Protein AF-A0A2A2ASP3-F1 (afdb_monomer_lite)

Structure (mmCIF, N/CA/C/O backbone):
data_AF-A0A2A2ASP3-F1
#
_entry.id   AF-A0A2A2ASP3-F1
#
loop_
_atom_site.group_PDB
_atom_site.id
_atom_site.type_symbol
_atom_site.label_atom_id
_atom_site.label_alt_id
_atom_site.label_comp_id
_atom_site.label_asym_id
_atom_site.label_entity_id
_atom_site.label_seq_id
_atom_site.pdbx_PDB_ins_code
_atom_site.Cartn_x
_atom_site.Cartn_y
_atom_site.Cartn_z
_atom_site.occupancy
_atom_site.B_iso_or_equiv
_atom_site.auth_seq_id
_atom_site.auth_comp_id
_atom_site.auth_asym_id
_atom_site.auth_atom_id
_atom_site.pdbx_PDB_model_num
ATOM 1 N N . MET A 1 1 ? -16.559 -3.561 11.260 1.00 46.28 1 MET A N 1
ATOM 2 C CA . MET A 1 1 ? -15.173 -3.789 10.802 1.00 46.28 1 MET A CA 1
ATOM 3 C C . MET A 1 1 ? -14.467 -2.450 10.794 1.00 46.28 1 MET A C 1
ATOM 5 O O . MET A 1 1 ? -15.066 -1.492 10.320 1.00 46.28 1 MET A O 1
ATOM 9 N N . LYS A 1 2 ? -13.283 -2.361 11.409 1.00 53.34 2 LYS A N 1
ATOM 10 C CA . LYS A 1 2 ? -12.499 -1.123 11.461 1.00 53.34 2 LYS A CA 1
ATOM 11 C C . LYS A 1 2 ? -11.585 -1.102 10.245 1.00 53.34 2 LYS A C 1
ATOM 13 O O . LYS A 1 2 ? -10.813 -2.040 10.085 1.00 53.34 2 LYS A O 1
ATOM 18 N N . SER A 1 3 ? -11.682 -0.073 9.404 1.00 61.38 3 SER A N 1
ATOM 19 C CA . SER A 1 3 ? -10.755 0.072 8.277 1.00 61.38 3 SER A CA 1
ATOM 20 C C . SER A 1 3 ? -9.310 0.152 8.781 1.00 61.38 3 SER A C 1
ATOM 22 O O . SER A 1 3 ? -9.066 0.446 9.954 1.00 61.38 3 SER A O 1
ATOM 24 N N . LEU A 1 4 ? -8.336 -0.060 7.894 1.00 65.38 4 LEU A N 1
ATOM 25 C CA . LEU A 1 4 ? -6.901 0.030 8.205 1.00 65.38 4 LEU A CA 1
ATOM 26 C C . LEU A 1 4 ? -6.542 1.343 8.940 1.00 65.38 4 LEU A C 1
ATOM 28 O O . LEU A 1 4 ? -5.643 1.357 9.774 1.00 65.38 4 LEU A O 1
ATOM 32 N N . ALA A 1 5 ? -7.321 2.410 8.722 1.00 58.41 5 ALA A N 1
ATOM 33 C CA . ALA A 1 5 ? -7.188 3.675 9.441 1.00 58.41 5 ALA A CA 1
ATOM 34 C C . ALA A 1 5 ? -7.870 3.813 10.779 1.00 58.41 5 ALA A C 1
ATOM 36 O O . ALA A 1 5 ? -7.476 4.638 11.597 1.00 58.41 5 ALA A O 1
ATOM 37 N N . GLN A 1 6 ? -8.891 3.011 11.004 1.00 64.31 6 GLN A N 1
ATOM 38 C CA . GLN A 1 6 ? -9.532 2.906 12.298 1.00 64.31 6 GLN A CA 1
ATOM 39 C C . GLN A 1 6 ? -8.794 1.903 13.193 1.00 64.31 6 GLN A C 1
ATOM 41 O O . GLN A 1 6 ? -9.167 1.743 14.357 1.00 64.31 6 GLN A O 1
ATOM 46 N N . ASN A 1 7 ? -7.759 1.224 12.677 1.00 69.44 7 ASN A N 1
ATOM 47 C CA . ASN A 1 7 ? -6.887 0.397 13.492 1.00 69.44 7 ASN A CA 1
ATOM 48 C C . ASN A 1 7 ? -5.971 1.293 14.355 1.00 69.44 7 ASN A C 1
ATOM 50 O O . ASN A 1 7 ? -5.144 2.013 13.794 1.00 69.44 7 ASN A O 1
ATOM 54 N N . PRO A 1 8 ? -6.054 1.223 15.699 1.00 69.44 8 PRO A N 1
ATOM 55 C CA . PRO A 1 8 ? -5.263 2.068 16.601 1.00 69.44 8 PRO A CA 1
ATOM 56 C C . PRO A 1 8 ? -3.745 1.948 16.411 1.00 69.44 8 PRO A C 1
ATOM 58 O O . PRO A 1 8 ? -3.009 2.884 16.703 1.00 69.44 8 PRO A O 1
ATOM 61 N N . GLN A 1 9 ? -3.271 0.800 15.916 1.00 70.50 9 GLN A N 1
ATOM 62 C CA . GLN A 1 9 ? -1.854 0.541 15.668 1.00 70.50 9 GLN A CA 1
ATOM 63 C C . GLN A 1 9 ? -1.315 1.353 14.483 1.00 70.50 9 GLN A C 1
ATOM 65 O O . GLN A 1 9 ? -0.133 1.677 14.452 1.00 70.50 9 GLN A O 1
ATOM 70 N N . PHE A 1 10 ? -2.173 1.663 13.507 1.00 69.38 10 PHE A N 1
ATOM 71 C CA . PHE A 1 10 ? -1.809 2.342 12.260 1.00 69.38 10 PHE A CA 1
ATOM 72 C C . PHE A 1 10 ? -2.434 3.738 12.140 1.00 69.38 10 PHE A C 1
ATOM 74 O O . PHE A 1 10 ? -2.041 4.515 11.271 1.00 69.38 10 PHE A O 1
ATOM 81 N N . SER A 1 11 ? -3.361 4.102 13.033 1.00 65.88 11 SER A N 1
ATOM 82 C CA . SER A 1 11 ? -4.061 5.390 13.011 1.00 65.88 11 SER A CA 1
ATOM 83 C C . SER A 1 11 ? -3.119 6.586 13.157 1.00 65.88 11 SER A C 1
ATOM 85 O O . SER A 1 11 ? -3.388 7.641 12.595 1.00 65.88 11 SER A O 1
ATOM 87 N N . CYS A 1 12 ? -1.985 6.434 13.852 1.00 63.00 12 CYS A N 1
ATOM 88 C CA . CYS A 1 12 ? -0.964 7.484 13.969 1.00 63.00 12 CYS A CA 1
ATOM 89 C C . CYS A 1 12 ? -0.263 7.810 12.636 1.00 63.00 12 CYS A C 1
ATOM 91 O O . CYS A 1 12 ? 0.252 8.915 12.455 1.00 63.00 12 CYS A O 1
ATOM 93 N N . CYS A 1 13 ? -0.273 6.871 11.689 1.00 59.72 13 CYS A N 1
ATOM 94 C CA . CYS A 1 13 ? 0.401 6.992 10.400 1.00 59.72 13 CYS A CA 1
ATOM 95 C C . CYS A 1 13 ? -0.506 7.527 9.288 1.00 59.72 13 CYS A C 1
ATOM 97 O O . CYS A 1 13 ? -0.043 7.819 8.183 1.00 59.72 13 CYS A O 1
ATOM 99 N N . ILE A 1 14 ? -1.801 7.664 9.567 1.00 60.12 14 ILE A N 1
ATOM 100 C CA . ILE A 1 14 ? -2.789 8.131 8.605 1.00 60.12 14 ILE A CA 1
ATOM 101 C C . ILE A 1 14 ? -3.110 9.572 8.931 1.00 60.12 14 ILE A C 1
ATOM 103 O O . ILE A 1 14 ? -3.889 9.892 9.821 1.00 60.12 14 ILE A O 1
ATOM 107 N N . LYS A 1 15 ? -2.438 10.463 8.208 1.00 54.16 15 LYS A N 1
ATOM 108 C CA . LYS A 1 15 ? -2.620 11.899 8.367 1.00 54.16 15 LYS A CA 1
ATOM 109 C C . LYS A 1 15 ? -3.721 12.364 7.424 1.00 54.16 15 LYS A C 1
ATOM 111 O O . LYS A 1 15 ? -3.567 12.315 6.204 1.00 54.16 15 LYS A O 1
ATOM 116 N N . GLU A 1 16 ? -4.818 12.845 7.995 1.00 46.91 16 GLU A N 1
ATOM 117 C CA . GLU A 1 16 ? -5.886 13.499 7.243 1.00 46.91 16 GLU A CA 1
ATOM 118 C C . GLU A 1 16 ? -5.304 14.675 6.432 1.00 46.91 16 GLU A C 1
ATOM 120 O O . GLU A 1 16 ? -4.492 15.458 6.928 1.00 46.91 16 GLU A O 1
ATOM 125 N N . GLY A 1 17 ? -5.612 14.743 5.135 1.00 44.62 17 GLY A N 1
ATOM 126 C CA . GLY A 1 17 ? -5.111 15.791 4.232 1.00 44.62 17 GLY A CA 1
ATOM 127 C C . GLY A 1 17 ? -3.631 15.698 3.811 1.00 44.62 17 GLY A C 1
ATOM 128 O O . GLY A 1 17 ? -3.259 16.314 2.813 1.00 44.62 17 GLY A O 1
ATOM 129 N N . LYS A 1 18 ? -2.785 14.896 4.477 1.00 47.22 18 LYS A N 1
ATOM 130 C CA . LYS A 1 18 ? -1.396 14.634 4.050 1.00 47.22 18 LYS A CA 1
ATOM 131 C C . LYS A 1 18 ? -1.325 13.338 3.262 1.00 47.22 18 LYS A C 1
ATOM 133 O O . LYS A 1 18 ? -1.255 12.230 3.780 1.00 47.22 18 LYS A O 1
ATOM 138 N N . GLN A 1 19 ? -1.353 13.509 1.955 1.00 52.84 19 GLN A N 1
ATOM 139 C CA . GLN A 1 19 ? -1.364 12.417 1.011 1.00 52.84 19 GLN A CA 1
ATOM 140 C C . GLN A 1 19 ? 0.048 11.845 0.818 1.00 52.84 19 GLN A C 1
ATOM 142 O O . GLN A 1 19 ? 0.855 12.432 0.108 1.00 52.84 19 GLN A O 1
ATOM 147 N N . ALA A 1 20 ? 0.320 10.689 1.433 1.00 66.19 20 ALA A N 1
ATOM 148 C CA . ALA A 1 20 ? 1.576 9.946 1.281 1.00 66.19 20 ALA A CA 1
ATOM 149 C C . ALA A 1 20 ? 1.910 9.630 -0.189 1.00 66.19 20 ALA A C 1
ATOM 151 O O . ALA A 1 20 ? 3.045 9.775 -0.631 1.00 66.19 20 ALA A O 1
ATOM 152 N N . LEU A 1 21 ? 0.894 9.264 -0.975 1.00 73.81 21 LEU A N 1
ATOM 153 C CA . LEU A 1 21 ? 1.048 9.018 -2.405 1.00 73.81 21 LEU A CA 1
ATOM 154 C C . LEU A 1 21 ? 0.812 10.302 -3.217 1.00 73.81 21 LEU A C 1
ATOM 156 O O . LEU A 1 21 ? -0.161 11.015 -2.971 1.00 73.81 21 LEU A O 1
ATOM 160 N N . LYS A 1 22 ? 1.624 10.572 -4.243 1.00 77.62 22 LYS A N 1
ATOM 161 C CA . LYS A 1 22 ? 1.434 11.725 -5.145 1.00 77.62 22 LYS A CA 1
ATOM 162 C C . LYS A 1 22 ? 0.109 11.661 -5.926 1.00 77.62 22 LYS A C 1
ATOM 164 O O . LYS A 1 22 ? -0.406 10.584 -6.236 1.00 77.62 22 LYS A O 1
ATOM 169 N N . SER A 1 23 ? -0.448 12.821 -6.282 1.00 75.56 23 SER A N 1
ATOM 170 C CA . SER A 1 23 ? -1.721 12.931 -7.023 1.00 75.56 23 SER A CA 1
ATOM 171 C C . SER A 1 23 ? -1.692 12.248 -8.394 1.00 75.56 23 SER A C 1
ATOM 173 O O . SER A 1 23 ? -2.679 11.638 -8.798 1.00 75.56 23 SER A O 1
ATOM 175 N N . GLU A 1 24 ? -0.562 12.305 -9.097 1.00 77.25 24 GLU A N 1
ATOM 176 C CA . GLU A 1 24 ? -0.357 11.633 -10.389 1.00 77.25 24 GLU A CA 1
ATOM 177 C C . GLU A 1 24 ? -0.428 10.100 -10.277 1.00 77.25 24 GLU A C 1
ATOM 179 O O . GLU A 1 24 ? -1.074 9.434 -11.085 1.00 77.25 24 GLU A O 1
ATOM 184 N N . HIS A 1 25 ? 0.157 9.544 -9.215 1.00 77.56 25 HIS A N 1
ATOM 185 C CA . HIS A 1 25 ? 0.164 8.114 -8.925 1.00 77.56 25 HIS A CA 1
ATOM 186 C C . HIS A 1 25 ? -1.235 7.605 -8.569 1.00 77.56 25 HIS A C 1
ATOM 188 O O . HIS A 1 25 ? -1.680 6.574 -9.075 1.00 77.56 25 HIS A O 1
ATOM 194 N N . LYS A 1 26 ? -1.976 8.372 -7.760 1.00 76.25 26 LYS A N 1
ATOM 195 C CA . LYS A 1 26 ? -3.386 8.084 -7.466 1.00 76.25 26 LYS A CA 1
ATOM 196 C C . LYS A 1 26 ? -4.241 8.038 -8.714 1.00 76.25 26 LYS A C 1
ATOM 198 O O . LYS A 1 26 ? -5.031 7.111 -8.854 1.00 76.25 26 LYS A O 1
ATOM 203 N N . LYS A 1 27 ? -4.114 9.050 -9.583 1.00 76.81 27 LYS A N 1
ATOM 204 C CA . LYS A 1 27 ? -4.926 9.146 -10.799 1.00 76.81 27 LYS A CA 1
ATOM 205 C C . LYS A 1 27 ? -4.832 7.851 -11.591 1.00 76.81 27 LYS A C 1
ATOM 207 O O . LYS A 1 27 ? -5.878 7.312 -11.896 1.00 76.81 27 LYS A O 1
ATOM 212 N N . ARG A 1 28 ? -3.628 7.302 -11.774 1.00 75.00 28 ARG A N 1
ATOM 213 C CA . ARG A 1 28 ? -3.383 6.031 -12.479 1.00 75.00 28 ARG A CA 1
ATOM 214 C C . ARG A 1 28 ? -4.012 4.822 -11.791 1.00 75.00 28 ARG A C 1
ATOM 216 O O . ARG A 1 28 ? -4.718 4.047 -12.419 1.00 75.00 28 ARG A O 1
ATOM 223 N N . VAL A 1 29 ? -3.815 4.675 -10.479 1.00 75.25 29 VAL A N 1
ATOM 224 C CA . VAL A 1 29 ? -4.395 3.550 -9.712 1.00 75.25 29 VAL A CA 1
ATOM 225 C C . VAL A 1 29 ? -5.927 3.557 -9.747 1.00 75.25 29 VAL A C 1
ATOM 227 O O . VAL A 1 29 ? -6.561 2.499 -9.692 1.00 75.25 29 VAL A O 1
ATOM 230 N N . LEU A 1 30 ? -6.516 4.747 -9.845 1.00 74.50 30 LEU A N 1
ATOM 231 C CA . LEU A 1 30 ? -7.957 4.961 -9.914 1.00 74.50 30 LEU A CA 1
ATOM 232 C C . LEU A 1 30 ? -8.478 5.091 -11.358 1.00 74.50 30 LEU A C 1
ATOM 234 O O . LEU A 1 30 ? -9.692 5.090 -11.560 1.00 74.50 30 LEU A O 1
ATOM 238 N N . GLU A 1 31 ? -7.596 5.172 -12.356 1.00 65.00 31 GLU A N 1
ATOM 239 C CA . GLU A 1 31 ? -7.940 5.323 -13.770 1.00 65.00 31 GLU A CA 1
ATOM 240 C C . GLU A 1 31 ? -8.668 4.064 -14.254 1.00 65.00 31 GLU A C 1
ATOM 242 O O . GLU A 1 31 ? -8.256 2.936 -13.983 1.00 65.00 31 GLU A O 1
ATOM 247 N N . GLY A 1 32 ? -9.823 4.241 -14.898 1.00 54.84 32 GLY A N 1
ATOM 248 C CA . GLY A 1 32 ? -10.709 3.138 -15.291 1.00 54.84 32 GLY A CA 1
ATOM 249 C C . GLY A 1 32 ? -11.656 2.630 -14.193 1.00 54.84 32 GLY A C 1
ATOM 250 O O . GLY A 1 32 ? -12.613 1.919 -14.503 1.00 54.84 32 GLY A O 1
ATOM 251 N N . LYS A 1 33 ? -11.486 3.030 -12.923 1.00 59.09 33 LYS A N 1
ATOM 252 C CA . LYS A 1 33 ? -12.486 2.765 -11.875 1.00 59.09 33 LYS A CA 1
ATOM 253 C C . LYS A 1 33 ? -13.551 3.875 -11.900 1.00 59.09 33 LYS A C 1
ATOM 255 O O . LYS A 1 33 ? -13.228 5.056 -11.977 1.00 59.09 33 LYS A O 1
ATOM 260 N N . ARG A 1 34 ? -14.848 3.514 -11.887 1.00 54.53 34 ARG A N 1
ATOM 261 C CA . ARG A 1 34 ? -15.987 4.468 -11.971 1.00 54.53 34 ARG A CA 1
ATOM 262 C C . ARG A 1 34 ? -15.823 5.632 -10.978 1.00 54.53 34 ARG A C 1
ATOM 264 O O . ARG A 1 34 ? -15.274 5.415 -9.901 1.00 54.53 34 ARG A O 1
ATOM 271 N N . ARG A 1 35 ? -16.396 6.812 -11.288 1.00 48.75 35 ARG A N 1
ATOM 272 C CA . ARG A 1 35 ? -16.371 8.081 -10.504 1.00 48.75 35 ARG A CA 1
ATOM 273 C C . ARG A 1 35 ? -16.603 7.956 -8.978 1.00 48.75 35 ARG A C 1
ATOM 275 O O . ARG A 1 35 ? -16.292 8.893 -8.248 1.00 48.75 35 ARG A O 1
ATOM 282 N N . SER A 1 36 ? -17.127 6.829 -8.490 1.00 52.34 36 SER A N 1
ATOM 283 C CA . SER A 1 36 ? -17.259 6.485 -7.067 1.00 52.34 36 SER A CA 1
ATOM 284 C C . SER A 1 36 ? -15.948 6.081 -6.370 1.00 52.34 36 SER A C 1
ATOM 286 O O . SER A 1 36 ? -15.893 6.082 -5.146 1.00 52.34 36 SER A O 1
ATOM 288 N N . HIS A 1 37 ? -14.870 5.776 -7.098 1.00 61.38 37 HIS A N 1
ATOM 289 C CA . HIS A 1 37 ? -13.575 5.380 -6.528 1.00 61.38 37 HIS A CA 1
ATOM 290 C C . HIS A 1 37 ? -12.704 6.601 -6.223 1.00 61.38 37 HIS A C 1
ATOM 292 O O . HIS A 1 37 ? -11.600 6.747 -6.740 1.00 61.38 37 HIS A O 1
ATOM 298 N N . LYS A 1 38 ? -13.210 7.513 -5.390 1.00 70.06 38 LYS A N 1
ATOM 299 C CA . LYS A 1 38 ? -12.386 8.601 -4.855 1.00 70.06 38 LYS A CA 1
ATOM 300 C C . LYS A 1 38 ? -11.403 8.025 -3.832 1.00 70.06 38 LYS A C 1
ATOM 302 O O . LYS A 1 38 ? -11.772 7.148 -3.054 1.00 70.06 38 LYS A O 1
ATOM 307 N N . CYS A 1 39 ? -10.165 8.514 -3.834 1.00 74.19 39 CYS A N 1
ATOM 308 C CA . CYS A 1 39 ? -9.231 8.277 -2.734 1.00 74.19 39 CYS A CA 1
ATOM 309 C C . CYS A 1 39 ? -9.800 8.958 -1.486 1.00 74.19 39 CYS A C 1
ATOM 311 O O . CYS A 1 39 ? -9.892 10.184 -1.468 1.00 74.19 39 CYS A O 1
ATOM 313 N N . VAL A 1 40 ? -10.186 8.177 -0.479 1.00 76.44 40 VAL A N 1
ATOM 314 C CA . VAL A 1 40 ? -10.635 8.710 0.818 1.00 76.44 40 VAL A CA 1
ATOM 315 C C . VAL A 1 40 ? -9.411 9.080 1.643 1.00 76.44 40 VAL A C 1
ATOM 317 O O . VAL A 1 40 ? -9.312 10.184 2.165 1.00 76.44 40 VAL A O 1
ATOM 320 N N . GLN A 1 41 ? -8.429 8.182 1.671 1.00 76.62 41 GLN A N 1
ATOM 321 C CA . GLN A 1 41 ? -7.199 8.339 2.435 1.00 76.62 41 GLN A CA 1
ATOM 322 C C . GLN A 1 41 ? -6.072 7.496 1.839 1.00 76.62 41 GLN A C 1
ATOM 324 O O . GLN A 1 41 ? -6.308 6.542 1.094 1.00 76.62 41 GLN A O 1
ATOM 329 N N . SER A 1 42 ? -4.837 7.855 2.180 1.00 80.00 42 SER A N 1
ATOM 330 C CA . SER A 1 42 ? -3.640 7.105 1.808 1.00 80.00 42 SER A CA 1
ATOM 331 C C . SER A 1 42 ? -2.662 7.057 2.972 1.00 80.00 42 SER A C 1
ATOM 333 O O . SER A 1 42 ? -2.479 8.076 3.634 1.00 80.00 42 SER A O 1
ATOM 335 N N . MET A 1 43 ? -1.996 5.922 3.154 1.00 83.06 43 MET A N 1
ATOM 336 C CA . MET A 1 43 ? -0.980 5.700 4.178 1.00 83.06 43 MET A CA 1
ATOM 337 C C . MET A 1 43 ? 0.358 5.351 3.529 1.00 83.06 43 MET A C 1
ATOM 339 O O . MET A 1 43 ? 0.385 4.566 2.582 1.00 83.06 43 MET A O 1
ATOM 343 N N . ASP A 1 44 ? 1.444 5.901 4.070 1.00 85.69 44 ASP A N 1
ATOM 344 C CA . ASP A 1 44 ? 2.804 5.407 3.837 1.00 85.69 44 ASP A CA 1
ATOM 345 C C . ASP A 1 44 ? 3.048 4.219 4.775 1.00 85.69 44 ASP A C 1
ATOM 347 O O . ASP A 1 44 ? 3.265 4.388 5.977 1.00 85.69 44 ASP A O 1
ATOM 351 N N . PHE A 1 45 ? 2.874 3.006 4.257 1.00 85.81 45 PHE A N 1
ATOM 352 C CA . PHE A 1 45 ? 2.982 1.790 5.054 1.00 85.81 45 PHE A CA 1
ATOM 353 C C . PHE A 1 45 ? 4.437 1.467 5.388 1.00 85.81 45 PHE A C 1
ATOM 355 O O . PHE A 1 45 ? 4.717 1.042 6.512 1.00 85.81 45 PHE A O 1
ATOM 362 N N . ASP A 1 46 ? 5.366 1.701 4.462 1.00 86.62 46 ASP A N 1
ATOM 363 C CA . ASP A 1 46 ? 6.790 1.487 4.717 1.00 86.62 46 ASP A CA 1
ATOM 364 C C . ASP A 1 46 ? 7.310 2.433 5.803 1.00 86.62 46 ASP A C 1
ATOM 366 O O . ASP A 1 46 ? 7.880 1.969 6.796 1.00 86.62 46 ASP A O 1
ATOM 370 N N . ALA A 1 47 ? 7.029 3.734 5.696 1.00 83.44 47 ALA A N 1
ATOM 371 C CA . ALA A 1 47 ? 7.429 4.696 6.718 1.00 83.44 47 ALA A CA 1
ATOM 372 C C . ALA A 1 47 ? 6.790 4.368 8.075 1.00 83.44 47 ALA A C 1
ATOM 374 O O . ALA A 1 47 ? 7.482 4.342 9.093 1.00 83.44 47 ALA A O 1
ATOM 375 N N . CYS A 1 48 ? 5.495 4.034 8.090 1.00 83.50 48 CYS A N 1
ATOM 376 C CA . CYS A 1 48 ? 4.781 3.685 9.315 1.00 83.50 48 CYS A CA 1
ATOM 377 C C . CYS A 1 48 ? 5.367 2.454 10.016 1.00 83.50 48 CYS A C 1
ATOM 379 O O . CYS A 1 48 ? 5.665 2.473 11.210 1.00 83.50 48 CYS A O 1
ATOM 381 N N . THR A 1 49 ? 5.550 1.360 9.273 1.00 85.94 49 THR A N 1
ATOM 382 C CA . THR A 1 49 ? 6.096 0.114 9.829 1.00 85.94 49 THR A CA 1
ATOM 383 C C . THR A 1 49 ? 7.551 0.275 10.257 1.00 85.94 49 THR A C 1
ATOM 385 O O . THR A 1 49 ? 7.963 -0.339 11.243 1.00 85.94 49 THR A O 1
ATOM 388 N N . THR A 1 50 ? 8.305 1.145 9.582 1.00 85.00 50 THR A N 1
ATOM 389 C CA . THR A 1 50 ? 9.668 1.524 9.966 1.00 85.00 50 THR A CA 1
ATOM 390 C C . THR A 1 50 ? 9.692 2.302 11.282 1.00 85.00 50 THR A C 1
ATOM 392 O O . THR A 1 50 ? 10.433 1.923 12.190 1.00 85.00 50 THR A O 1
ATOM 395 N N . GLU A 1 51 ? 8.864 3.340 11.425 1.00 84.56 51 GLU A N 1
ATOM 396 C CA . GLU A 1 51 ? 8.767 4.158 12.644 1.00 84.56 51 GLU A CA 1
ATOM 397 C C . GLU A 1 51 ? 8.366 3.308 13.857 1.00 84.56 51 GLU A C 1
ATOM 399 O O . GLU A 1 51 ? 9.002 3.359 14.911 1.00 84.56 51 GLU A O 1
ATOM 404 N N . LEU A 1 52 ? 7.374 2.436 13.672 1.00 83.69 52 LEU A N 1
ATOM 405 C CA . LEU A 1 52 ? 6.881 1.512 14.693 1.00 83.69 52 LEU A CA 1
ATOM 406 C C . LEU A 1 52 ? 7.790 0.287 14.908 1.00 83.69 52 LEU A C 1
ATOM 408 O O . LEU A 1 52 ? 7.498 -0.553 15.761 1.00 83.69 52 LEU A O 1
ATOM 412 N N . LYS A 1 53 ? 8.883 0.159 14.141 1.00 88.12 53 LYS A N 1
ATOM 413 C CA . LYS A 1 53 ? 9.828 -0.974 14.168 1.00 88.12 53 LYS A CA 1
ATOM 414 C C . LYS A 1 53 ? 9.135 -2.340 14.034 1.00 88.12 53 LYS A C 1
ATOM 416 O O . LYS A 1 53 ? 9.552 -3.330 14.642 1.00 88.12 53 LYS A O 1
ATOM 421 N N . LEU A 1 54 ? 8.084 -2.416 13.218 1.00 86.06 54 LEU A N 1
ATOM 422 C CA . LEU A 1 54 ? 7.326 -3.643 12.984 1.00 86.06 54 LEU A CA 1
ATOM 423 C C . LEU A 1 54 ? 8.079 -4.536 12.001 1.00 86.06 54 LEU A C 1
ATOM 425 O O . LEU A 1 54 ? 8.189 -4.225 10.820 1.00 86.06 54 LEU A O 1
ATOM 429 N N . MET A 1 55 ? 8.587 -5.668 12.494 1.00 88.19 55 MET A N 1
ATOM 430 C CA . MET A 1 55 ? 9.294 -6.673 11.685 1.00 88.19 55 MET A CA 1
ATOM 431 C C . MET A 1 55 ? 10.356 -6.051 10.747 1.00 88.19 55 MET A C 1
ATOM 433 O O . MET A 1 55 ? 10.295 -6.246 9.534 1.00 88.19 55 MET A O 1
ATOM 437 N N . PRO A 1 56 ? 11.373 -5.346 11.279 1.00 86.69 56 PRO A N 1
ATOM 438 C CA . PRO A 1 56 ? 12.237 -4.442 10.506 1.00 86.69 56 PRO A CA 1
ATOM 439 C C . PRO A 1 56 ? 13.015 -5.114 9.363 1.00 86.69 56 PRO A C 1
ATOM 441 O O . PRO A 1 56 ? 13.410 -4.442 8.415 1.00 86.69 56 PRO A O 1
ATOM 444 N N . LYS A 1 57 ? 13.212 -6.438 9.433 1.00 87.44 57 LYS A N 1
ATOM 445 C CA . LYS A 1 57 ? 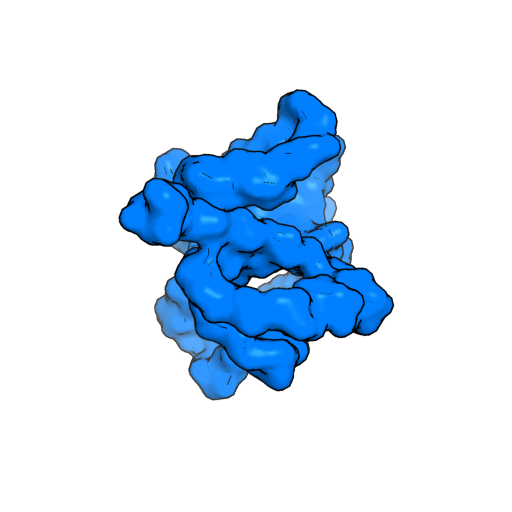13.900 -7.245 8.412 1.00 87.44 57 LYS A CA 1
ATOM 446 C C . LYS A 1 57 ? 13.014 -7.635 7.220 1.00 87.44 57 LYS A C 1
ATOM 448 O O . LYS A 1 57 ? 13.536 -8.153 6.239 1.00 87.44 57 LYS A O 1
ATOM 453 N N . GLN A 1 58 ? 11.696 -7.459 7.312 1.00 86.56 58 GLN A N 1
ATOM 454 C CA . GLN A 1 58 ? 10.776 -7.810 6.230 1.00 86.56 58 GLN A CA 1
ATOM 455 C C . GLN A 1 58 ? 10.728 -6.707 5.181 1.00 86.56 58 GLN A C 1
ATOM 457 O O . GLN A 1 58 ? 10.619 -5.530 5.519 1.00 86.56 58 GLN A O 1
ATOM 462 N N . GLN A 1 59 ? 10.744 -7.099 3.910 1.00 88.25 59 GLN A N 1
ATOM 463 C CA . GLN A 1 59 ? 10.396 -6.192 2.821 1.00 88.25 59 GLN A CA 1
ATOM 464 C C . GLN A 1 59 ? 8.886 -5.935 2.849 1.00 88.25 59 GLN A C 1
ATOM 466 O O . GLN A 1 59 ? 8.107 -6.854 3.107 1.00 88.25 59 GLN A O 1
ATOM 471 N N . ARG A 1 60 ? 8.457 -4.705 2.567 1.00 89.62 60 ARG A N 1
ATOM 472 C CA . ARG A 1 60 ? 7.037 -4.342 2.525 1.00 89.62 60 ARG A CA 1
ATOM 473 C C . ARG A 1 60 ? 6.707 -3.452 1.339 1.00 89.62 60 ARG A C 1
ATOM 475 O O . ARG A 1 60 ? 7.595 -2.931 0.668 1.00 89.62 60 ARG A O 1
ATOM 482 N N . TRP A 1 61 ? 5.412 -3.373 1.084 1.00 88.31 61 TRP A N 1
ATOM 483 C CA . TRP A 1 61 ? 4.801 -2.470 0.129 1.00 88.31 61 TRP A CA 1
ATOM 484 C C . TRP A 1 61 ? 4.888 -1.031 0.628 1.00 88.31 61 TRP A C 1
ATOM 486 O O . TRP A 1 61 ? 4.769 -0.796 1.830 1.00 88.31 61 TRP A O 1
ATOM 496 N N . ASP A 1 62 ? 5.040 -0.084 -0.288 1.00 85.88 62 ASP A N 1
ATOM 497 C CA . ASP A 1 62 ? 5.247 1.311 0.103 1.00 85.88 62 ASP A CA 1
ATOM 498 C C . ASP A 1 62 ? 3.972 1.947 0.690 1.00 85.88 62 ASP A C 1
ATOM 500 O O . ASP A 1 62 ? 4.001 2.537 1.767 1.00 85.88 62 ASP A O 1
ATOM 504 N N . TYR A 1 63 ? 2.822 1.802 0.018 1.00 86.62 63 TYR A N 1
ATOM 505 C CA . TYR A 1 63 ? 1.606 2.557 0.342 1.00 86.62 63 TYR A CA 1
ATOM 506 C C . TYR A 1 63 ? 0.331 1.712 0.402 1.00 86.62 63 TYR A C 1
ATOM 508 O O . TYR A 1 63 ? 0.188 0.697 -0.282 1.00 86.62 63 TYR A O 1
ATOM 516 N N . PHE A 1 64 ? -0.664 2.226 1.131 1.00 86.81 64 PHE A N 1
ATOM 517 C CA . PHE A 1 64 ? -2.063 1.795 1.058 1.00 86.81 64 PHE A CA 1
ATOM 518 C C . PHE A 1 64 ? -2.991 2.961 0.697 1.00 86.81 64 PHE A C 1
ATOM 520 O O . PHE A 1 64 ? -2.782 4.089 1.139 1.00 86.81 64 PHE A O 1
ATOM 527 N N . ILE A 1 65 ? -4.038 2.695 -0.086 1.00 82.38 65 ILE A N 1
ATOM 528 C CA . ILE A 1 65 ? -5.101 3.648 -0.443 1.00 82.38 65 ILE A CA 1
ATOM 529 C C . ILE A 1 65 ? -6.453 3.057 -0.058 1.00 82.38 65 ILE A C 1
ATOM 531 O O . ILE A 1 65 ? -6.793 1.979 -0.537 1.00 82.38 65 ILE A O 1
ATOM 535 N N . GLU A 1 66 ? -7.266 3.785 0.705 1.00 79.19 66 GLU A N 1
ATOM 536 C CA . GLU A 1 66 ? -8.685 3.446 0.859 1.00 79.19 66 GLU A CA 1
ATOM 537 C C . GLU A 1 66 ? -9.524 4.157 -0.208 1.00 79.19 66 GLU A C 1
ATOM 539 O O . GLU A 1 66 ? -9.353 5.353 -0.484 1.00 79.19 66 GLU A O 1
ATOM 544 N N . THR A 1 67 ? -10.452 3.415 -0.811 1.00 73.19 67 THR A N 1
ATOM 545 C CA . THR A 1 67 ? -11.335 3.935 -1.860 1.00 73.19 67 THR A CA 1
ATOM 546 C C . THR A 1 67 ? -12.767 4.117 -1.365 1.00 73.19 67 THR A C 1
ATOM 548 O O . THR A 1 67 ? -13.305 3.267 -0.668 1.00 73.19 67 THR A O 1
ATOM 551 N N . GLY A 1 68 ? -13.425 5.197 -1.790 1.00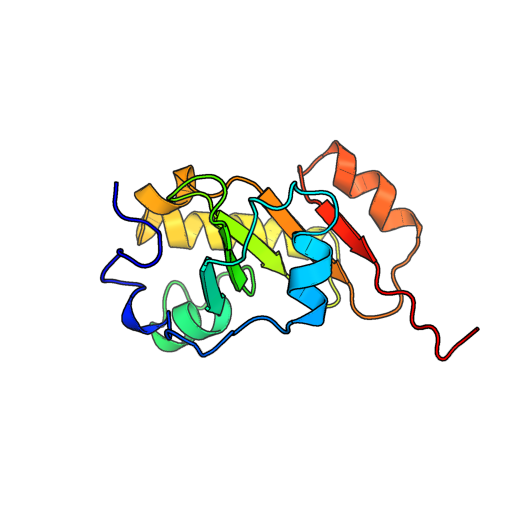 65.31 68 GLY A N 1
ATOM 552 C CA . GLY A 1 68 ? -14.801 5.521 -1.388 1.00 65.31 68 GLY A CA 1
ATOM 553 C C . GLY A 1 68 ? -15.890 4.688 -2.072 1.00 65.31 68 GLY A C 1
ATOM 554 O O . GLY A 1 68 ? -17.063 4.840 -1.750 1.00 65.31 68 GLY A O 1
ATOM 555 N N . ALA A 1 69 ? -15.531 3.810 -3.014 1.00 60.62 69 ALA A N 1
ATOM 556 C CA . ALA A 1 69 ? -16.495 2.975 -3.733 1.00 60.62 69 ALA A CA 1
ATOM 557 C C . ALA A 1 69 ? -17.032 1.813 -2.885 1.00 60.62 69 ALA A C 1
ATOM 559 O O . ALA A 1 69 ? -18.074 1.239 -3.197 1.00 60.62 69 ALA A O 1
ATOM 560 N N . SER A 1 70 ? -16.311 1.436 -1.833 1.00 58.88 70 SER A N 1
ATOM 561 C CA . SER A 1 70 ? -16.736 0.465 -0.832 1.00 58.88 70 SER A CA 1
ATOM 562 C C . SER A 1 70 ? -15.964 0.776 0.442 1.00 58.88 70 SER A C 1
ATOM 564 O O . SER A 1 70 ? -14.739 0.669 0.439 1.00 58.88 70 SER A O 1
ATOM 566 N N . ALA A 1 71 ? -16.669 1.181 1.500 1.00 57.00 71 ALA A N 1
ATOM 567 C CA . ALA A 1 71 ? -16.055 1.429 2.802 1.00 57.00 71 ALA A CA 1
ATOM 568 C C . ALA A 1 71 ? -15.188 0.224 3.208 1.00 57.00 71 ALA A C 1
ATOM 570 O O . ALA A 1 71 ? -15.634 -0.918 3.083 1.00 57.00 71 ALA A O 1
ATOM 571 N N . GLY A 1 72 ? -13.948 0.476 3.629 1.00 59.84 72 GLY A N 1
ATOM 572 C CA . GLY A 1 72 ? -13.010 -0.566 4.035 1.00 59.84 72 GLY A CA 1
ATOM 573 C C . GLY A 1 72 ? -12.187 -1.203 2.914 1.00 59.84 72 GLY A C 1
ATOM 574 O O . GLY A 1 72 ? -11.231 -1.889 3.227 1.00 59.84 72 GLY A O 1
ATOM 575 N N . LYS A 1 73 ? -12.449 -0.974 1.617 1.00 75.19 73 LYS A N 1
ATOM 576 C CA . LYS A 1 73 ? -11.603 -1.574 0.564 1.00 75.19 73 LYS A CA 1
ATOM 577 C C . LYS A 1 73 ? -10.296 -0.811 0.353 1.00 75.19 73 LYS A C 1
ATOM 579 O O . LYS A 1 73 ? -10.302 0.371 -0.008 1.00 75.19 73 LYS A O 1
ATOM 584 N N . VAL A 1 74 ? -9.184 -1.538 0.477 1.00 78.44 74 VAL A N 1
ATOM 585 C CA . VAL A 1 74 ? -7.816 -1.015 0.399 1.00 78.44 74 VAL A CA 1
ATOM 586 C C . VAL A 1 74 ? -7.093 -1.507 -0.856 1.00 78.44 74 VAL A C 1
ATOM 588 O O . VAL A 1 74 ? -7.209 -2.665 -1.262 1.00 78.44 74 VAL A O 1
ATOM 591 N N . LEU A 1 75 ? -6.325 -0.614 -1.475 1.00 84.12 75 LEU A N 1
ATOM 592 C CA . LEU A 1 75 ? -5.388 -0.904 -2.556 1.00 84.12 75 LEU A CA 1
ATOM 593 C C . LEU A 1 75 ? -3.959 -0.740 -2.040 1.00 84.12 75 LEU A C 1
ATOM 595 O O . LEU A 1 75 ? -3.619 0.318 -1.515 1.00 84.12 75 LEU A O 1
ATOM 599 N N . ALA A 1 76 ? -3.119 -1.755 -2.217 1.00 86.31 76 ALA A N 1
ATOM 600 C CA . ALA A 1 76 ? -1.683 -1.660 -1.964 1.00 86.31 76 ALA A CA 1
ATOM 601 C C . ALA A 1 76 ? -1.001 -1.013 -3.174 1.00 86.31 76 ALA A C 1
ATOM 603 O O . ALA A 1 76 ? -1.264 -1.434 -4.299 1.00 86.31 76 ALA A O 1
ATOM 604 N N . VAL A 1 77 ? -0.136 -0.014 -2.979 1.00 85.38 77 VAL A N 1
ATOM 605 C CA . VAL A 1 77 ? 0.587 0.676 -4.063 1.00 85.38 77 VAL A CA 1
ATOM 606 C C . VAL A 1 77 ? 2.093 0.728 -3.810 1.00 85.38 77 VAL A C 1
ATOM 608 O O . VAL A 1 77 ? 2.528 1.182 -2.763 1.00 85.38 77 VAL A O 1
ATOM 611 N N . GLU A 1 78 ? 2.865 0.257 -4.784 1.00 86.38 78 GLU A N 1
ATOM 612 C CA . GLU A 1 78 ? 4.334 0.261 -4.805 1.00 86.38 78 GLU A CA 1
ATOM 613 C C . GLU A 1 78 ? 4.795 1.237 -5.893 1.00 86.38 78 GLU A C 1
ATOM 615 O O . GLU A 1 78 ? 4.197 1.248 -6.973 1.00 86.38 78 GLU A O 1
ATOM 620 N N . VAL A 1 79 ? 5.806 2.068 -5.625 1.00 76.31 79 VAL A N 1
ATOM 621 C CA . VAL A 1 79 ? 6.170 3.213 -6.493 1.00 76.31 79 VAL A CA 1
ATOM 622 C C . VAL A 1 79 ? 7.620 3.164 -7.012 1.00 76.31 79 VAL A C 1
ATOM 624 O O . VAL A 1 79 ? 8.024 3.987 -7.839 1.00 76.31 79 VAL A O 1
ATOM 627 N N . HIS A 1 80 ? 8.412 2.178 -6.605 1.00 70.38 80 HIS A N 1
ATOM 628 C CA . HIS A 1 80 ? 9.826 2.084 -6.974 1.00 70.38 80 HIS A CA 1
ATOM 629 C C . HIS A 1 80 ? 10.102 1.168 -8.179 1.00 70.38 80 HIS A C 1
ATOM 631 O O . HIS A 1 80 ? 9.256 0.360 -8.557 1.00 70.38 80 HIS A O 1
ATOM 637 N N . PRO A 1 81 ? 11.284 1.270 -8.817 1.00 60.06 81 PRO A N 1
ATOM 638 C CA . PRO A 1 81 ? 11.772 0.223 -9.708 1.00 60.06 81 PRO A CA 1
ATOM 639 C C . PRO A 1 81 ? 12.076 -1.052 -8.904 1.00 60.06 81 PRO A C 1
ATOM 641 O O . PRO A 1 81 ? 12.717 -0.993 -7.858 1.00 60.06 81 PRO A O 1
ATOM 644 N N . PHE A 1 82 ? 11.642 -2.210 -9.403 1.00 65.38 82 PHE A N 1
ATOM 645 C CA . PHE A 1 82 ? 11.831 -3.511 -8.747 1.00 65.38 82 PHE A CA 1
ATOM 646 C C . PHE A 1 82 ? 12.121 -4.618 -9.762 1.00 65.38 82 PHE A C 1
ATOM 648 O O . PHE A 1 82 ? 11.763 -4.551 -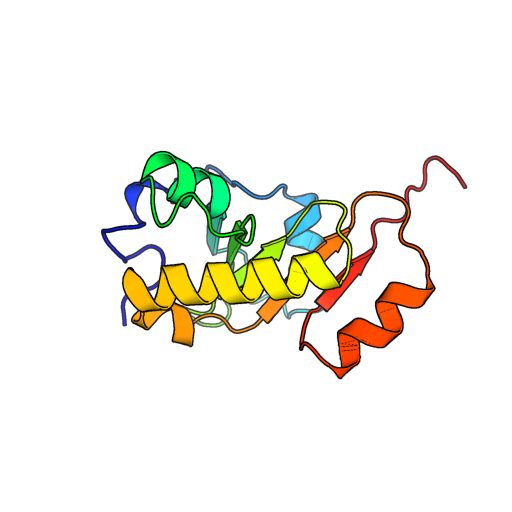10.943 1.00 65.38 82 PHE A O 1
ATOM 655 N N . LYS A 1 83 ? 12.695 -5.708 -9.257 1.00 66.56 83 LYS A N 1
ATOM 656 C CA . LYS A 1 83 ? 12.707 -7.029 -9.891 1.00 66.56 83 LYS A CA 1
ATOM 657 C C . LYS A 1 83 ? 11.460 -7.831 -9.478 1.00 66.56 83 LYS A C 1
ATOM 659 O O . LYS A 1 83 ? 10.954 -7.676 -8.369 1.00 66.56 83 LYS A O 1
ATOM 664 N N . PRO A 1 84 ? 10.986 -8.789 -10.292 1.00 66.44 84 PRO A N 1
ATOM 665 C CA . PRO A 1 84 ? 9.867 -9.668 -9.922 1.00 66.44 84 PRO A CA 1
ATOM 666 C C . PRO A 1 84 ? 9.981 -10.435 -8.629 1.00 66.44 84 PRO A C 1
ATOM 668 O O . PRO A 1 84 ? 8.991 -10.600 -7.913 1.00 66.44 84 PRO A O 1
ATOM 671 N N . SER A 1 85 ? 11.180 -10.909 -8.324 1.00 68.81 85 SER A N 1
ATOM 672 C CA . SER A 1 85 ? 11.453 -11.594 -7.070 1.00 68.81 85 SER A CA 1
ATOM 673 C C . SER A 1 85 ? 11.186 -10.696 -5.858 1.00 68.81 85 SER A C 1
ATOM 675 O O . SER A 1 85 ? 10.708 -11.193 -4.842 1.00 68.81 85 SER A O 1
ATOM 677 N N . GLU A 1 86 ? 11.426 -9.389 -5.981 1.00 77.62 86 GLU A N 1
ATOM 678 C CA . GLU A 1 86 ? 11.267 -8.414 -4.897 1.00 77.62 86 GLU A CA 1
ATOM 679 C C . GLU A 1 86 ? 9.789 -8.133 -4.617 1.00 77.62 86 GLU A C 1
ATOM 681 O O . GLU A 1 86 ? 9.390 -8.125 -3.458 1.00 77.62 86 GLU A O 1
ATOM 686 N N . LEU A 1 87 ? 8.935 -8.027 -5.643 1.00 79.12 87 LEU A N 1
ATOM 687 C CA 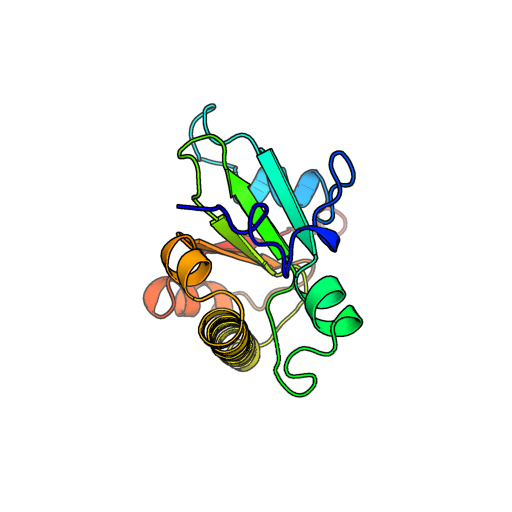. LEU A 1 87 ? 7.492 -7.832 -5.429 1.00 79.12 87 LEU A CA 1
ATOM 688 C C . LEU A 1 87 ? 6.838 -8.991 -4.673 1.00 79.12 87 LEU A C 1
ATOM 690 O O . LEU A 1 87 ? 5.982 -8.772 -3.815 1.00 79.12 87 LEU A O 1
ATOM 694 N N . ARG A 1 88 ? 7.239 -10.235 -4.968 1.00 80.31 88 ARG A N 1
ATOM 695 C CA . ARG A 1 88 ? 6.736 -11.403 -4.227 1.00 80.31 88 ARG A CA 1
ATOM 696 C C . ARG A 1 88 ? 7.167 -11.351 -2.761 1.00 80.31 88 ARG A C 1
ATOM 698 O O . ARG A 1 88 ? 6.331 -11.573 -1.887 1.00 80.31 88 ARG A O 1
ATOM 705 N N . GLY A 1 89 ? 8.429 -10.999 -2.504 1.00 84.88 89 GLY A N 1
ATOM 706 C CA . GLY A 1 89 ? 8.962 -10.800 -1.154 1.00 84.88 89 GLY A CA 1
ATOM 707 C C . GLY A 1 89 ? 8.237 -9.688 -0.396 1.00 84.88 89 GLY A C 1
ATOM 708 O O . GLY A 1 89 ? 7.747 -9.922 0.706 1.00 84.88 89 GLY A O 1
ATOM 709 N N . LYS A 1 90 ? 8.071 -8.515 -1.017 1.00 87.88 90 LYS A N 1
ATOM 710 C CA . LYS A 1 90 ? 7.337 -7.373 -0.457 1.00 87.88 90 LYS A CA 1
ATOM 711 C C . LYS A 1 90 ? 5.890 -7.709 -0.135 1.00 87.88 90 LYS A C 1
ATOM 713 O O . LYS A 1 90 ? 5.409 -7.353 0.939 1.00 87.88 90 LYS A O 1
ATOM 718 N N . ARG A 1 91 ? 5.187 -8.424 -1.019 1.00 87.69 91 ARG A N 1
ATOM 719 C CA . ARG A 1 91 ? 3.813 -8.868 -0.751 1.00 87.69 91 ARG A CA 1
ATOM 720 C C . ARG A 1 91 ? 3.759 -9.827 0.436 1.00 87.69 91 ARG A C 1
ATOM 722 O O . ARG A 1 91 ? 2.932 -9.634 1.321 1.00 87.69 91 ARG A O 1
ATOM 729 N N . ALA A 1 92 ? 4.632 -10.833 0.470 1.00 88.50 92 ALA A N 1
ATOM 730 C CA . ALA A 1 92 ? 4.686 -11.796 1.568 1.00 88.50 92 ALA A CA 1
ATOM 731 C C . ALA A 1 92 ? 5.014 -11.118 2.908 1.00 88.50 92 ALA A C 1
ATOM 733 O O . ALA A 1 92 ? 4.326 -11.360 3.897 1.00 88.50 92 ALA A O 1
ATOM 734 N N . GLY A 1 93 ? 6.002 -10.221 2.936 1.00 90.94 93 GLY A N 1
ATOM 735 C CA . GLY A 1 93 ? 6.359 -9.470 4.138 1.00 90.94 93 GLY A CA 1
ATOM 736 C C . GLY A 1 93 ? 5.254 -8.512 4.586 1.00 90.94 93 GLY A C 1
ATOM 737 O O . GLY A 1 93 ? 4.933 -8.468 5.770 1.00 90.94 93 GLY A O 1
ATOM 738 N N . THR A 1 94 ? 4.581 -7.836 3.649 1.00 90.62 94 THR A N 1
ATOM 739 C CA . THR A 1 94 ? 3.390 -7.013 3.937 1.00 90.62 94 THR A CA 1
ATOM 740 C C . THR A 1 94 ? 2.287 -7.840 4.589 1.00 90.62 94 THR A C 1
ATOM 742 O O . THR A 1 94 ? 1.765 -7.457 5.633 1.00 90.62 94 THR A O 1
ATOM 745 N N . LEU A 1 95 ? 1.959 -8.999 4.012 1.00 90.12 95 LEU A N 1
ATOM 746 C CA . LEU A 1 95 ? 0.956 -9.905 4.570 1.00 90.12 95 LEU A CA 1
ATOM 747 C C . LEU A 1 95 ? 1.363 -10.432 5.949 1.00 90.12 95 LEU A C 1
ATOM 749 O O . LEU A 1 95 ? 0.514 -10.492 6.828 1.00 90.12 95 LEU A O 1
ATOM 753 N N . ALA A 1 96 ? 2.640 -10.747 6.174 1.00 91.38 96 ALA A N 1
ATOM 754 C CA . ALA A 1 96 ? 3.129 -11.180 7.482 1.00 91.38 96 ALA A CA 1
ATOM 755 C C . ALA A 1 96 ? 2.980 -10.083 8.552 1.00 91.38 96 ALA A C 1
ATOM 757 O O . ALA A 1 96 ? 2.549 -10.366 9.672 1.00 91.38 96 ALA A O 1
ATOM 758 N N . ILE A 1 97 ? 3.286 -8.826 8.206 1.00 89.38 97 ILE A N 1
ATOM 759 C CA . ILE A 1 97 ? 3.099 -7.677 9.104 1.00 89.38 97 ILE A CA 1
ATOM 760 C C . ILE A 1 97 ? 1.613 -7.504 9.430 1.00 89.38 97 ILE A C 1
ATOM 762 O O . ILE A 1 97 ? 1.255 -7.381 10.601 1.00 89.38 97 ILE A O 1
ATOM 766 N N . LEU A 1 98 ? 0.742 -7.536 8.418 1.00 87.81 98 LEU A N 1
ATOM 767 C CA . LEU A 1 98 ? -0.702 -7.400 8.615 1.00 87.81 98 LEU A CA 1
ATOM 768 C C . LEU A 1 98 ? -1.268 -8.558 9.429 1.00 87.81 98 LEU A C 1
ATOM 770 O O . LEU A 1 98 ? -1.929 -8.319 10.427 1.00 87.81 98 LEU A O 1
ATOM 774 N N . GLN A 1 99 ? -0.951 -9.804 9.095 1.00 89.19 99 GLN A N 1
ATOM 775 C CA . GLN A 1 99 ? -1.426 -10.967 9.840 1.00 89.19 99 GLN A CA 1
ATOM 776 C C . GLN A 1 99 ? -1.060 -10.887 11.328 1.00 89.19 99 GLN A C 1
ATOM 778 O O . GLN A 1 99 ? -1.853 -11.278 12.182 1.00 89.19 99 GLN A O 1
ATOM 783 N N . LYS A 1 100 ? 0.127 -10.360 11.646 1.00 88.31 100 LYS A N 1
ATOM 784 C CA . LYS A 1 100 ? 0.601 -10.235 13.024 1.00 88.31 100 LYS A CA 1
ATOM 785 C C . LYS A 1 100 ? 0.006 -9.041 13.776 1.00 88.31 100 LYS A C 1
ATOM 787 O O . LYS A 1 100 ? -0.226 -9.150 14.976 1.00 88.31 100 LYS A O 1
ATOM 792 N N . HIS A 1 101 ? -0.186 -7.905 13.107 1.00 84.06 101 HIS A N 1
ATOM 793 C CA . HIS A 1 101 ? -0.474 -6.625 13.772 1.00 84.06 101 HIS A CA 1
ATOM 794 C C . HIS A 1 101 ? -1.853 -6.034 13.444 1.00 84.06 101 HIS A C 1
ATOM 796 O O . HIS A 1 101 ? -2.355 -5.199 14.191 1.00 84.06 101 HIS A O 1
ATOM 802 N N . CYS A 1 102 ? -2.467 -6.439 12.336 1.00 80.81 102 CYS A N 1
ATOM 803 C CA . CYS A 1 102 ? -3.780 -5.988 11.876 1.00 80.81 102 CYS A CA 1
ATOM 804 C C . CYS A 1 102 ? -4.417 -7.031 10.932 1.00 80.81 102 CYS A C 1
ATOM 806 O O . CYS A 1 102 ? -4.524 -6.797 9.723 1.00 80.81 102 CYS A O 1
ATOM 808 N N . PRO A 1 103 ? -4.800 -8.210 11.457 1.00 80.31 103 PRO A N 1
ATOM 809 C CA . PRO A 1 103 ? -5.300 -9.309 10.633 1.00 80.31 103 PRO A CA 1
ATOM 810 C C . PRO A 1 103 ? -6.597 -8.943 9.903 1.00 80.31 103 PRO A C 1
ATOM 812 O O . PRO A 1 103 ? -6.786 -9.357 8.761 1.00 80.31 103 PRO A O 1
ATOM 815 N N . ASP A 1 104 ? -7.440 -8.106 10.510 1.00 76.38 104 ASP A N 1
ATOM 816 C CA . ASP A 1 104 ? -8.695 -7.648 9.907 1.00 76.38 104 ASP A CA 1
ATOM 817 C C . ASP A 1 104 ? -8.455 -6.877 8.602 1.00 76.38 104 ASP A C 1
ATOM 819 O O . ASP A 1 104 ? -9.126 -7.117 7.601 1.00 76.38 104 ASP A O 1
ATOM 823 N N . ALA A 1 105 ? -7.429 -6.020 8.560 1.00 73.88 105 ALA A N 1
ATOM 824 C CA . ALA A 1 105 ? -7.129 -5.239 7.363 1.00 73.88 105 ALA A CA 1
ATOM 825 C C . ALA A 1 105 ? -6.530 -6.069 6.222 1.00 73.88 105 ALA A C 1
ATOM 827 O O . ALA A 1 105 ? -6.471 -5.609 5.083 1.00 73.88 105 ALA A O 1
ATOM 828 N N . MET A 1 106 ? -6.081 -7.296 6.494 1.00 77.62 106 MET A N 1
ATOM 829 C CA . MET A 1 106 ? -5.636 -8.201 5.439 1.00 77.62 106 MET A CA 1
ATOM 830 C C . MET A 1 106 ? -6.800 -8.584 4.515 1.00 77.62 106 MET A C 1
ATOM 832 O O . MET A 1 106 ? -6.608 -8.671 3.302 1.00 77.62 106 MET A O 1
ATOM 836 N N . ALA A 1 107 ? -8.000 -8.782 5.074 1.00 75.50 107 ALA A N 1
ATOM 837 C CA . ALA A 1 107 ? -9.205 -9.117 4.312 1.00 75.50 107 ALA A CA 1
ATOM 838 C C . ALA A 1 107 ? -9.704 -7.946 3.444 1.00 75.50 107 ALA A C 1
ATOM 840 O O . ALA A 1 107 ? -10.361 -8.153 2.423 1.00 75.50 107 ALA A O 1
ATOM 841 N N . ASP A 1 108 ? -9.336 -6.725 3.826 1.00 77.69 108 ASP A N 1
ATOM 842 C CA . ASP A 1 108 ? -9.734 -5.478 3.178 1.00 77.69 108 ASP A CA 1
ATOM 843 C C . ASP A 1 108 ? -8.913 -5.153 1.916 1.00 77.69 108 ASP A C 1
ATOM 845 O O . ASP A 1 108 ? -9.339 -4.349 1.074 1.00 77.69 108 ASP A O 1
ATOM 849 N N . ILE A 1 109 ? -7.743 -5.785 1.738 1.00 80.75 109 ILE A N 1
ATOM 850 C CA . ILE A 1 109 ? -6.901 -5.576 0.555 1.00 80.75 109 ILE A CA 1
ATOM 851 C C . ILE A 1 109 ? 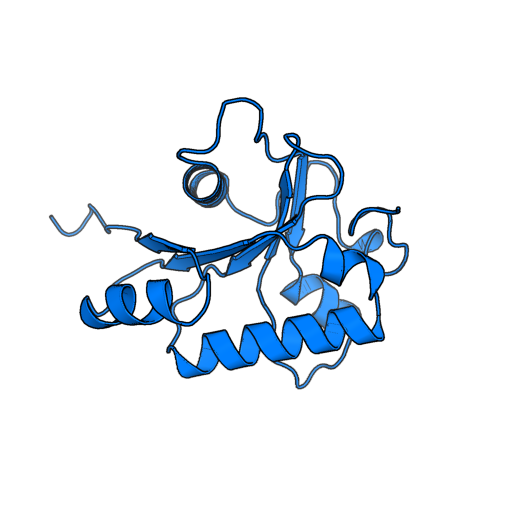-7.550 -6.235 -0.660 1.00 80.75 109 ILE A C 1
ATOM 853 O O . ILE A 1 109 ? -7.527 -7.452 -0.838 1.00 80.75 109 ILE A O 1
ATOM 857 N N . CYS A 1 110 ? -8.069 -5.405 -1.560 1.00 78.62 110 CYS A N 1
ATOM 858 C CA . CYS A 1 110 ? -8.770 -5.857 -2.758 1.00 78.62 110 CYS A CA 1
ATOM 859 C C . CYS A 1 110 ? -7.955 -5.714 -4.051 1.00 78.62 110 CYS A C 1
ATOM 861 O O . CYS A 1 110 ? -8.423 -6.122 -5.114 1.00 78.62 110 CYS A O 1
ATOM 863 N N . GLY A 1 111 ? -6.742 -5.158 -3.984 1.00 81.12 111 GLY A N 1
ATOM 864 C CA . GLY A 1 111 ? -5.868 -5.042 -5.146 1.00 81.12 111 GLY A CA 1
ATOM 865 C C . GLY A 1 111 ? -4.433 -4.681 -4.788 1.00 81.12 111 GLY A C 1
ATOM 866 O O . GLY A 1 111 ? -4.188 -3.900 -3.870 1.00 81.12 111 GLY A O 1
ATOM 867 N N . TRP A 1 112 ? -3.496 -5.237 -5.555 1.00 85.06 112 TRP A N 1
ATOM 868 C CA . TRP A 1 112 ? -2.072 -4.928 -5.480 1.00 85.06 112 TRP A CA 1
ATOM 869 C C . TRP A 1 112 ? -1.696 -4.175 -6.746 1.00 85.06 112 TRP A C 1
ATOM 871 O O . TRP A 1 112 ? -1.881 -4.677 -7.853 1.00 85.06 112 TRP A O 1
ATOM 881 N N . HIS A 1 113 ? -1.221 -2.951 -6.591 1.00 83.06 113 HIS A N 1
ATOM 882 C CA . HIS A 1 113 ? -0.887 -2.056 -7.680 1.00 83.06 113 HIS A CA 1
ATOM 883 C C . HIS A 1 113 ? 0.570 -1.663 -7.594 1.00 83.06 113 HIS A C 1
ATOM 885 O O . HIS A 1 113 ? 1.133 -1.469 -6.519 1.00 83.06 113 HIS A O 1
ATOM 891 N N . VAL A 1 114 ? 1.159 -1.514 -8.763 1.00 79.56 114 VAL A N 1
ATOM 892 C CA . VAL A 1 114 ? 2.548 -1.145 -8.893 1.00 79.56 114 VAL A CA 1
ATOM 893 C C . VAL A 1 114 ? 2.645 -0.078 -9.958 1.00 79.56 114 VAL A C 1
ATOM 895 O O . VAL A 1 114 ? 2.158 -0.255 -11.074 1.00 79.56 114 VAL A O 1
ATOM 898 N N . ILE A 1 115 ? 3.244 1.042 -9.593 1.00 78.12 115 ILE A N 1
ATOM 899 C CA . ILE A 1 115 ? 3.479 2.177 -10.465 1.00 78.12 115 ILE A CA 1
ATOM 900 C C . ILE A 1 115 ? 4.962 2.181 -10.740 1.00 78.12 115 ILE A C 1
ATOM 902 O O . ILE A 1 115 ? 5.758 2.462 -9.849 1.00 78.12 115 ILE A O 1
ATOM 906 N N . VAL A 1 116 ? 5.334 1.849 -11.968 1.00 71.94 116 VAL A N 1
ATOM 907 C CA . VAL A 1 116 ? 6.747 1.860 -12.308 1.00 71.94 116 VAL A CA 1
ATOM 908 C C . VAL A 1 116 ? 7.117 3.222 -12.847 1.00 71.94 116 VAL A C 1
ATOM 910 O O . VAL A 1 116 ? 6.586 3.665 -13.869 1.00 71.94 116 VAL A O 1
ATOM 913 N N . THR A 1 117 ? 8.036 3.854 -12.134 1.00 62.62 117 THR A N 1
ATOM 914 C CA . THR A 1 117 ? 8.683 5.096 -12.520 1.00 62.62 117 THR A CA 1
ATOM 915 C C . THR A 1 117 ? 10.020 4.728 -13.189 1.00 62.62 117 THR A C 1
ATOM 917 O O . THR A 1 117 ? 10.880 4.104 -12.570 1.00 62.62 117 THR A O 1
ATOM 920 N N . GLY A 1 118 ? 10.175 5.011 -14.489 1.00 57.28 118 GLY A N 1
ATOM 921 C CA . GLY A 1 118 ? 11.389 4.691 -15.263 1.00 57.28 118 GLY A CA 1
ATOM 922 C C . GLY A 1 118 ? 11.279 3.493 -16.222 1.00 57.28 118 GLY A C 1
ATOM 923 O O . GLY A 1 118 ? 10.187 3.029 -16.550 1.00 57.28 118 GLY A O 1
ATOM 924 N N . ASP A 1 119 ? 12.431 3.028 -16.717 1.00 49.38 119 ASP A N 1
ATOM 925 C CA . ASP A 1 119 ? 12.525 2.090 -17.843 1.00 49.38 119 ASP A CA 1
ATOM 926 C C . ASP A 1 119 ? 12.229 0.642 -17.407 1.00 49.38 119 ASP A C 1
ATOM 928 O O . ASP A 1 119 ? 13.032 -0.024 -16.748 1.00 49.38 119 ASP A O 1
ATOM 932 N N . ILE A 1 120 ? 11.037 0.146 -17.744 1.00 53.91 120 ILE A N 1
ATOM 933 C CA . ILE A 1 120 ? 10.644 -1.245 -17.500 1.00 53.91 120 ILE A CA 1
ATOM 934 C C . ILE A 1 120 ? 11.080 -2.073 -18.698 1.00 53.91 120 ILE A C 1
ATOM 936 O O . ILE A 1 120 ? 10.586 -1.853 -19.806 1.00 53.91 120 ILE A O 1
ATOM 940 N N . ARG A 1 121 ? 11.894 -3.110 -18.477 1.00 53.19 121 ARG A N 1
ATOM 941 C CA . ARG A 1 121 ? 12.067 -4.148 -19.501 1.00 53.19 121 ARG A CA 1
ATOM 942 C C . ARG A 1 121 ? 10.693 -4.738 -19.842 1.00 53.19 121 ARG A C 1
ATOM 944 O O . ARG A 1 121 ? 9.958 -5.213 -18.977 1.00 53.19 121 ARG A O 1
ATOM 951 N N . SER A 1 122 ? 10.303 -4.599 -21.105 1.00 49.78 122 SER A N 1
ATOM 952 C CA . SER A 1 122 ? 8.946 -4.821 -21.620 1.00 49.78 122 SER A CA 1
ATOM 953 C C . SER A 1 122 ? 8.400 -6.237 -21.376 1.00 49.78 122 SER A C 1
ATOM 955 O O . SER A 1 122 ? 7.180 -6.410 -21.309 1.00 49.78 122 SER A O 1
ATOM 957 N N . ASP A 1 123 ? 9.291 -7.207 -21.167 1.00 53.84 123 ASP A N 1
ATOM 958 C CA . ASP A 1 123 ? 9.050 -8.625 -20.885 1.00 53.84 123 ASP A CA 1
ATOM 959 C C . ASP A 1 123 ? 8.454 -8.900 -19.494 1.00 53.84 123 ASP A C 1
ATOM 961 O O . ASP A 1 123 ? 7.787 -9.915 -19.279 1.00 53.84 123 ASP A O 1
ATOM 965 N N . LEU A 1 124 ? 8.631 -7.974 -18.553 1.00 53.56 124 LEU A N 1
ATOM 966 C CA . LEU A 1 124 ? 8.139 -8.113 -17.186 1.00 53.56 124 LEU A CA 1
ATOM 967 C C . LEU A 1 124 ? 6.610 -8.041 -17.121 1.00 53.56 124 LEU A C 1
ATOM 969 O O . LEU A 1 124 ? 5.979 -8.811 -16.398 1.00 53.56 124 LEU A O 1
ATOM 973 N N . ALA A 1 125 ? 5.985 -7.161 -17.907 1.00 52.69 125 ALA A N 1
ATOM 974 C CA . ALA A 1 125 ? 4.580 -6.819 -17.692 1.00 52.69 125 ALA A CA 1
ATOM 975 C C . ALA A 1 125 ? 3.588 -7.942 -18.029 1.00 52.69 125 ALA A C 1
ATOM 977 O O . ALA A 1 125 ? 2.562 -8.070 -17.362 1.00 52.69 125 ALA A O 1
ATOM 978 N N . GLY A 1 126 ? 3.910 -8.776 -19.024 1.00 53.44 126 GLY A N 1
ATOM 979 C CA . GLY A 1 126 ? 3.063 -9.903 -19.421 1.00 53.44 126 GLY A CA 1
ATOM 980 C C . GLY A 1 126 ? 3.056 -11.042 -18.398 1.00 53.44 126 GLY A C 1
ATOM 981 O O . GLY A 1 126 ? 2.015 -11.653 -18.170 1.00 53.44 126 GLY A O 1
ATOM 982 N N . ARG A 1 127 ? 4.189 -11.299 -17.725 1.00 52.88 127 ARG A N 1
ATOM 983 C CA . ARG A 1 127 ? 4.322 -12.409 -16.763 1.00 52.88 127 ARG A CA 1
ATOM 984 C C . ARG A 1 127 ? 3.659 -12.127 -15.409 1.00 52.88 127 ARG A C 1
ATOM 986 O O . ARG A 1 127 ? 3.071 -13.030 -14.825 1.00 52.88 127 ARG A O 1
ATOM 993 N N . PHE A 1 128 ? 3.669 -10.885 -14.916 1.00 55.00 128 PHE A N 1
ATOM 994 C CA . PHE A 1 128 ? 3.045 -10.573 -13.615 1.00 55.00 128 PHE A CA 1
ATOM 995 C C . PHE A 1 128 ? 1.518 -10.604 -13.621 1.00 55.00 128 PHE A C 1
ATOM 997 O O . PHE A 1 128 ? 0.914 -11.021 -12.628 1.00 55.00 128 PHE A O 1
ATOM 1004 N N . SER A 1 129 ? 0.898 -10.162 -14.720 1.00 52.00 129 SER A N 1
ATOM 1005 C CA . SER A 1 129 ? -0.560 -10.046 -14.826 1.00 52.00 129 SER A CA 1
ATOM 1006 C C . SER A 1 129 ? -1.269 -11.386 -14.606 1.00 52.00 129 SER A C 1
ATOM 1008 O O . SER A 1 129 ? -2.364 -11.407 -14.049 1.00 52.00 129 SER A O 1
ATOM 1010 N N . ALA A 1 130 ? -0.654 -12.496 -15.027 1.00 49.81 130 ALA A N 1
ATOM 1011 C CA . ALA A 1 130 ? -1.260 -13.823 -14.962 1.00 49.81 130 ALA A CA 1
ATOM 1012 C C . ALA A 1 130 ? -1.071 -14.513 -13.598 1.00 49.81 130 ALA A C 1
ATOM 1014 O O . ALA A 1 130 ? -1.995 -15.157 -13.109 1.00 49.81 130 ALA A O 1
ATOM 1015 N N . GLU A 1 131 ? 0.088 -14.354 -12.948 1.00 49.31 131 GLU A N 1
ATOM 1016 C CA . GLU A 1 131 ? 0.441 -15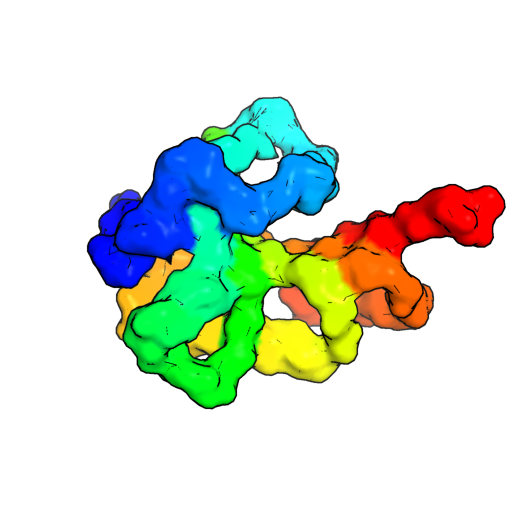.163 -11.767 1.00 49.31 131 GLU A CA 1
ATOM 1017 C C . GLU A 1 131 ? 0.146 -14.494 -10.417 1.00 49.31 131 GLU A C 1
ATOM 1019 O O . GLU A 1 131 ? 0.001 -15.181 -9.408 1.00 49.31 131 GLU A O 1
ATOM 1024 N N . THR A 1 132 ? 0.069 -13.158 -10.348 1.00 54.28 132 THR A N 1
ATOM 1025 C CA . THR A 1 132 ? 0.122 -12.459 -9.044 1.00 54.28 132 THR A CA 1
ATOM 1026 C C . THR A 1 132 ? -1.049 -11.533 -8.726 1.00 54.28 132 THR A C 1
ATOM 1028 O O . THR A 1 132 ? -1.113 -11.039 -7.599 1.00 54.28 132 THR A O 1
ATOM 1031 N N . ARG A 1 133 ? -2.015 -11.335 -9.639 1.00 63.09 133 ARG A N 1
ATOM 1032 C CA . ARG A 1 133 ? -3.083 -10.312 -9.501 1.00 63.09 133 ARG A CA 1
ATOM 1033 C C . ARG A 1 133 ? -2.514 -8.923 -9.154 1.00 63.09 133 ARG A C 1
ATOM 1035 O O . ARG A 1 133 ? -3.117 -8.163 -8.398 1.00 63.09 133 ARG A O 1
ATOM 1042 N N . ILE A 1 134 ? -1.318 -8.630 -9.666 1.00 70.00 134 ILE A N 1
ATOM 1043 C CA . ILE A 1 134 ? -0.652 -7.339 -9.524 1.00 70.00 134 ILE A CA 1
ATOM 1044 C C . ILE A 1 134 ? -0.958 -6.517 -10.774 1.00 70.00 134 ILE A C 1
ATOM 1046 O O . ILE A 1 134 ? -0.651 -6.927 -11.892 1.00 70.00 134 ILE A O 1
ATOM 1050 N N . HIS A 1 135 ? -1.560 -5.349 -10.578 1.00 72.38 135 HIS A N 1
ATOM 1051 C CA . HIS A 1 135 ? -1.874 -4.402 -11.638 1.00 72.38 135 HIS A CA 1
ATOM 1052 C C . HIS A 1 135 ? -0.691 -3.458 -11.861 1.00 72.38 135 HIS A C 1
ATOM 1054 O O . HIS A 1 135 ? -0.338 -2.677 -10.975 1.00 72.38 135 HIS A O 1
ATOM 1060 N N . LEU A 1 136 ? -0.103 -3.519 -13.054 1.00 72.06 136 LEU A N 1
ATOM 1061 C CA . LEU A 1 136 ? 1.039 -2.694 -13.434 1.00 72.06 136 LEU A CA 1
ATOM 1062 C C . LEU A 1 136 ? 0.586 -1.413 -14.139 1.00 72.06 136 LEU A C 1
ATOM 1064 O O . LEU A 1 136 ? -0.117 -1.465 -15.146 1.00 72.06 136 LEU A O 1
ATOM 1068 N N . HIS A 1 137 ? 1.062 -0.273 -13.649 1.00 71.81 137 HIS A N 1
ATOM 1069 C CA . HIS A 1 137 ? 0.860 1.051 -14.229 1.00 71.81 137 HIS A CA 1
ATOM 1070 C C . HIS A 1 137 ? 2.204 1.574 -14.744 1.00 71.81 137 HIS A C 1
ATOM 1072 O O . HIS A 1 137 ? 3.098 1.869 -13.952 1.00 71.81 137 HIS A O 1
ATOM 1078 N N . ARG A 1 138 ? 2.377 1.669 -16.069 1.00 66.19 138 ARG A N 1
ATOM 1079 C CA . ARG A 1 138 ? 3.635 2.137 -16.683 1.00 66.19 138 ARG A CA 1
ATOM 1080 C C . ARG A 1 138 ? 3.683 3.662 -16.776 1.00 66.19 138 ARG A C 1
ATOM 1082 O O . ARG A 1 138 ? 2.788 4.253 -17.381 1.00 66.19 138 ARG A O 1
ATOM 1089 N N . GLN A 1 139 ? 4.733 4.302 -16.264 1.00 58.47 139 GLN A N 1
ATOM 1090 C CA . GLN A 1 139 ? 5.043 5.697 -16.582 1.00 58.47 139 GLN A CA 1
ATOM 1091 C C . GLN A 1 139 ? 5.943 5.745 -17.822 1.00 58.47 139 GLN A C 1
ATOM 1093 O O . GLN A 1 139 ? 7.134 5.477 -17.734 1.00 58.47 139 GLN A O 1
ATOM 1098 N N . LEU A 1 140 ? 5.369 6.069 -18.985 1.00 50.28 140 LEU A N 1
ATOM 1099 C CA . LEU A 1 140 ? 6.171 6.499 -20.130 1.00 50.28 140 LEU A CA 1
ATOM 1100 C C . LEU A 1 140 ? 6.827 7.831 -19.761 1.00 50.28 140 LEU A C 1
ATOM 1102 O O . LEU A 1 140 ? 6.128 8.794 -19.434 1.00 50.28 140 LEU A O 1
ATOM 1106 N N . ASP A 1 141 ? 8.154 7.865 -19.776 1.00 44.97 141 ASP A N 1
ATOM 1107 C CA . ASP A 1 141 ? 8.905 9.108 -19.696 1.00 44.97 141 ASP A CA 1
ATOM 1108 C C . ASP A 1 141 ? 8.812 9.808 -21.056 1.00 44.97 141 ASP A C 1
ATOM 1110 O O . ASP A 1 141 ? 9.553 9.507 -21.989 1.00 44.97 141 ASP A O 1
ATOM 1114 N N . LEU A 1 142 ? 7.835 10.706 -21.187 1.00 42.34 142 LEU A N 1
ATOM 1115 C CA . LEU A 1 142 ? 7.601 11.467 -22.417 1.00 42.34 142 LEU A CA 1
ATOM 1116 C C . LEU A 1 142 ? 8.711 12.493 -22.701 1.00 42.34 142 LEU A C 1
ATOM 1118 O O . LEU A 1 142 ? 8.670 13.134 -23.741 1.00 42.34 142 LEU A O 1
ATOM 1122 N N . SER A 1 143 ? 9.703 12.653 -21.815 1.00 41.59 143 SER A N 1
ATOM 1123 C CA . SER A 1 143 ? 10.874 13.502 -22.077 1.00 41.59 143 SER A CA 1
ATOM 1124 C C . SER A 1 143 ? 11.912 12.854 -23.007 1.00 41.59 143 SER A C 1
ATOM 1126 O O . SER A 1 143 ? 12.897 13.496 -23.367 1.00 41.59 143 SER A O 1
ATOM 1128 N N . LYS A 1 144 ? 11.699 11.589 -23.399 1.00 38.91 144 LYS A N 1
ATOM 1129 C CA . LYS A 1 144 ? 12.589 10.809 -24.277 1.00 38.91 144 LYS A CA 1
ATOM 1130 C C . LYS A 1 144 ? 11.956 10.408 -25.618 1.00 38.91 144 LYS A C 1
ATOM 1132 O O . LYS A 1 144 ? 12.487 9.512 -26.275 1.00 38.91 144 LYS A O 1
ATOM 1137 N N . VAL A 1 145 ? 10.831 11.022 -25.996 1.00 38.25 145 VAL A N 1
ATOM 1138 C CA . VAL A 1 145 ? 10.165 10.831 -27.300 1.00 38.25 145 VAL A CA 1
ATOM 1139 C C . VAL A 1 145 ? 10.361 12.068 -28.158 1.00 38.25 145 VAL A C 1
ATOM 1141 O O . VAL A 1 145 ? 10.126 13.174 -27.625 1.00 38.25 145 VAL A O 1
#

Organism: NCBI:txid2029117

Foldseek 3Di:
DQAPCSQPLCVVQWDVPDAPDDPVQVCQVCPPPPPQFDFPTKGQPLVSCVVVVQVVPAAAFGMKTDTRNDPRAIEGEHEEDDDPVSVVRHVVSHCVSCVVRPVPSSVRHPAYEYEYDDDDPPVPPVVCVPPPRYHYHYDDPPVVD

Secondary structure (DSSP, 8-state):
---TTT-TTTGGG--TT--SS-HHHHHHHHTTS-TT--EEEEEEHHHHHHHTT-STTS---SEEEEETTSTT-EEEEE-S---HHHHHHHHHHHHHHHHHH-HHHHHHEEEEEEEE-S---TTHHHHHHHHS-EEEEE---GGG-

Radius of gyration: 14.99 Å; chains: 1; bounding box: 31×31×44 Å

pLDDT: mean 70.86, std 14.1, range [38.25, 91.38]

Sequence (145 aa):
MKSLAQNPQFSCCIKEGKQALKSEHKKRVLEGKRRSHKCVQSMDFDACTTELKLMPKQQRWDYFIETGASAGKVLAVEVHPFKPSELRGKRAGTLAILQKHCPDAMADICGWHVIVTGDIRSDLAGRFSAETRIHLHRQLDLSKV